Protein AF-A0A978SYK7-F1 (afdb_monomer_lite)

Structure (mmCIF, N/CA/C/O backbone):
data_AF-A0A978SYK7-F1
#
_entry.id   AF-A0A978SYK7-F1
#
loop_
_atom_site.group_PDB
_atom_site.id
_atom_site.type_symbol
_atom_site.label_atom_id
_atom_site.label_alt_id
_atom_site.label_comp_id
_atom_site.label_asym_id
_atom_site.label_entity_id
_atom_site.label_seq_id
_atom_site.pdbx_PDB_ins_code
_atom_site.Cartn_x
_atom_site.Cartn_y
_atom_site.Cartn_z
_atom_site.occupancy
_atom_site.B_iso_or_equiv
_atom_site.auth_seq_id
_atom_site.auth_comp_id
_atom_site.auth_asym_id
_atom_site.auth_atom_id
_atom_site.pdbx_PDB_model_num
ATOM 1 N N . MET A 1 1 ? 18.473 -6.812 1.089 1.00 34.81 1 MET A N 1
ATOM 2 C CA . MET A 1 1 ? 17.711 -6.462 -0.129 1.00 34.81 1 MET A CA 1
ATOM 3 C C . MET A 1 1 ? 16.975 -5.163 0.166 1.00 34.81 1 MET A C 1
ATOM 5 O O . MET A 1 1 ? 16.155 -5.152 1.076 1.00 34.81 1 MET A O 1
ATOM 9 N N . GLN A 1 2 ? 17.383 -4.059 -0.465 1.00 31.88 2 GLN A N 1
ATOM 10 C CA . GLN A 1 2 ? 16.878 -2.704 -0.193 1.00 31.88 2 GLN A CA 1
ATOM 11 C C . GLN A 1 2 ? 15.379 -2.605 -0.521 1.00 31.88 2 GLN A C 1
ATOM 13 O O . GLN A 1 2 ? 14.974 -2.880 -1.646 1.00 31.88 2 GLN A O 1
ATOM 18 N N . GLN A 1 3 ? 14.560 -2.244 0.472 1.00 40.62 3 GLN A N 1
ATOM 19 C CA . GLN A 1 3 ? 13.140 -1.929 0.289 1.00 40.62 3 GLN A CA 1
ATOM 20 C C . GLN A 1 3 ? 13.026 -0.476 -0.185 1.00 40.62 3 GLN A C 1
ATOM 22 O O . GLN A 1 3 ? 13.058 0.448 0.623 1.00 40.62 3 GLN A O 1
ATOM 27 N N . ASN A 1 4 ? 12.928 -0.285 -1.502 1.00 39.34 4 ASN A N 1
ATOM 28 C CA . ASN A 1 4 ? 12.601 1.001 -2.115 1.00 39.34 4 ASN A CA 1
ATOM 29 C C . ASN A 1 4 ? 11.098 1.270 -1.946 1.00 39.34 4 ASN A C 1
ATOM 31 O O . ASN A 1 4 ? 10.300 0.935 -2.820 1.00 39.34 4 ASN A O 1
ATOM 35 N N . ASN A 1 5 ? 10.706 1.871 -0.825 1.00 44.91 5 ASN A N 1
ATOM 36 C CA . ASN A 1 5 ? 9.406 2.530 -0.746 1.00 44.91 5 ASN A CA 1
ATOM 37 C C . ASN A 1 5 ? 9.524 3.850 -1.517 1.00 44.91 5 ASN A C 1
ATOM 39 O O . ASN A 1 5 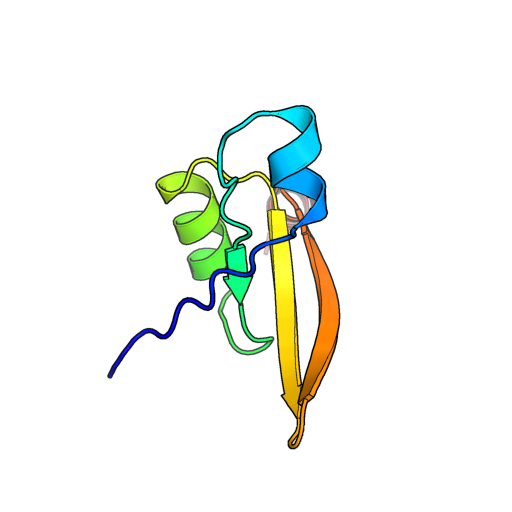? 10.220 4.767 -1.080 1.00 44.91 5 ASN A O 1
ATOM 43 N N . LEU A 1 6 ? 8.896 3.921 -2.690 1.00 56.84 6 LEU A N 1
ATOM 44 C CA . LEU A 1 6 ? 8.809 5.152 -3.467 1.00 56.84 6 LEU A CA 1
ATOM 45 C C . LEU A 1 6 ? 7.699 6.005 -2.855 1.00 56.84 6 LEU A C 1
ATOM 47 O O . LEU A 1 6 ? 6.518 5.712 -3.022 1.00 56.84 6 LEU A O 1
ATOM 51 N N . TYR A 1 7 ? 8.082 7.039 -2.114 1.00 57.66 7 TYR A N 1
ATOM 52 C CA . TYR A 1 7 ? 7.153 8.094 -1.738 1.00 57.66 7 TYR A CA 1
ATOM 53 C C . TYR A 1 7 ? 7.018 9.047 -2.922 1.00 57.66 7 TYR A C 1
ATOM 55 O O . TYR A 1 7 ? 8.018 9.583 -3.403 1.00 57.66 7 TYR A O 1
ATOM 63 N N . PHE A 1 8 ? 5.794 9.224 -3.413 1.00 59.38 8 PHE A N 1
ATOM 64 C CA . PHE A 1 8 ? 5.494 10.270 -4.386 1.00 59.38 8 PHE A CA 1
ATOM 65 C C . PHE A 1 8 ? 5.041 11.522 -3.644 1.00 59.38 8 PHE A C 1
ATOM 67 O O . PHE A 1 8 ? 4.356 11.440 -2.623 1.00 59.38 8 PHE A O 1
ATOM 74 N N . TYR A 1 9 ? 5.406 12.674 -4.190 1.00 53.38 9 TYR A N 1
ATOM 75 C CA . TYR A 1 9 ? 4.992 13.972 -3.688 1.00 53.38 9 TYR A CA 1
ATOM 76 C C . TYR A 1 9 ? 4.238 14.715 -4.783 1.00 53.38 9 TYR A C 1
ATOM 78 O O . TYR A 1 9 ? 4.610 14.651 -5.954 1.00 53.38 9 TYR A O 1
ATOM 86 N N . SER A 1 10 ? 3.158 15.387 -4.398 1.00 50.91 10 SER A N 1
ATOM 87 C CA . SER A 1 10 ? 2.378 16.247 -5.281 1.00 50.91 10 SER A CA 1
ATOM 88 C C . SER A 1 10 ? 2.632 17.701 -4.896 1.00 50.91 10 SER A C 1
ATOM 90 O O . SER A 1 10 ? 2.327 18.077 -3.765 1.00 50.91 10 SER A O 1
ATOM 92 N N . GLU A 1 11 ? 3.122 18.527 -5.830 1.00 49.81 11 GLU A N 1
ATOM 93 C CA . GLU A 1 11 ? 3.202 19.993 -5.654 1.00 49.81 11 GLU A CA 1
ATOM 94 C C . GLU A 1 11 ? 1.830 20.596 -5.299 1.00 49.81 11 GLU A C 1
ATOM 96 O O . GLU A 1 11 ? 1.737 21.609 -4.614 1.00 49.81 11 GLU A O 1
ATOM 101 N N . SER A 1 12 ? 0.730 19.945 -5.697 1.00 51.69 12 SER A N 1
ATOM 102 C CA . SER A 1 12 ? -0.627 20.409 -5.393 1.00 51.69 12 SER A CA 1
ATOM 103 C C . SER A 1 12 ? -0.995 20.299 -3.905 1.00 51.69 12 SER A C 1
ATOM 105 O O . SER A 1 12 ? -1.895 21.009 -3.463 1.00 51.69 12 SER A O 1
ATOM 107 N N . CYS A 1 13 ? -0.333 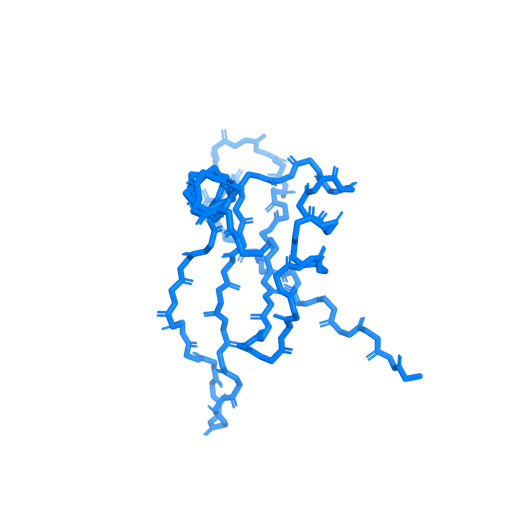19.429 -3.126 1.00 39.72 13 CYS A N 1
ATOM 108 C CA . CYS A 1 13 ? -0.576 19.305 -1.681 1.00 39.72 13 CYS A CA 1
ATOM 109 C C . CYS A 1 13 ? 0.046 20.459 -0.881 1.00 39.72 13 CYS A C 1
ATOM 111 O O . CYS A 1 13 ? -0.550 20.900 0.099 1.00 39.72 13 CYS A O 1
ATOM 113 N N . GLU A 1 14 ? 1.188 20.992 -1.327 1.00 48.41 14 GLU A N 1
ATOM 114 C CA . GLU A 1 14 ? 1.891 22.100 -0.664 1.00 48.41 14 GLU A CA 1
ATOM 115 C C . GLU A 1 14 ? 1.005 23.349 -0.538 1.00 48.41 14 GLU A C 1
ATOM 117 O O . GLU A 1 14 ? 0.961 23.990 0.512 1.00 48.41 14 GLU A O 1
ATOM 122 N N . LEU A 1 15 ? 0.216 23.633 -1.579 1.00 50.25 15 LEU A N 1
ATOM 123 C CA . LEU A 1 15 ? -0.658 24.807 -1.665 1.00 50.25 15 LEU A CA 1
ATOM 124 C C . LEU A 1 15 ? -1.861 24.780 -0.707 1.00 50.25 15 LEU A C 1
ATOM 126 O O . LEU A 1 15 ? -2.444 25.832 -0.453 1.00 50.25 15 LEU A O 1
ATOM 130 N N . LEU A 1 16 ? -2.262 23.607 -0.202 1.00 51.81 16 LEU A N 1
ATOM 131 C CA . LEU A 1 16 ? -3.484 23.453 0.601 1.00 51.81 16 LEU A CA 1
ATOM 132 C C . LEU A 1 16 ? -3.216 23.238 2.093 1.00 51.81 16 LEU A C 1
ATOM 134 O O . LEU A 1 16 ? -4.053 23.624 2.908 1.00 51.81 16 LEU A O 1
ATOM 138 N N . THR A 1 17 ? -2.087 22.629 2.462 1.00 55.25 17 THR A N 1
ATOM 139 C CA . THR A 1 17 ? -1.806 22.247 3.859 1.00 55.25 17 THR A CA 1
ATOM 140 C C . THR A 1 17 ? -0.497 22.807 4.407 1.00 55.25 17 THR A C 1
ATOM 142 O O . THR A 1 17 ? -0.301 22.760 5.618 1.00 55.25 17 THR A O 1
ATOM 145 N N . GLY A 1 18 ? 0.406 23.321 3.562 1.00 53.56 18 GLY A N 1
ATOM 146 C CA . GLY A 1 18 ? 1.758 23.710 3.983 1.00 53.56 18 GLY A CA 1
ATOM 147 C C . GLY A 1 18 ? 2.632 22.536 4.455 1.00 53.56 18 GLY A C 1
ATOM 148 O O . GLY A 1 18 ? 3.750 22.758 4.913 1.00 53.56 18 GLY A O 1
ATOM 149 N N . GLU A 1 19 ? 2.147 21.295 4.332 1.00 55.56 19 GLU A N 1
ATOM 150 C CA . GLU A 1 19 ? 2.843 20.071 4.732 1.00 55.56 19 GLU A CA 1
ATOM 151 C C . GLU A 1 19 ? 2.865 19.051 3.589 1.00 55.56 19 GLU A C 1
ATOM 153 O O . GLU A 1 19 ? 1.863 18.809 2.911 1.00 55.56 19 GLU A O 1
ATOM 158 N N . PHE A 1 20 ? 4.020 18.409 3.405 1.00 60.69 20 PHE A N 1
ATOM 159 C CA . PHE A 1 20 ? 4.197 17.293 2.480 1.00 60.69 20 PHE A CA 1
ATOM 160 C C . PHE A 1 20 ? 3.469 16.054 3.022 1.00 60.69 20 PHE A C 1
ATOM 162 O O . PHE A 1 20 ? 3.970 15.373 3.915 1.00 60.69 20 PHE A O 1
ATOM 169 N N . ALA A 1 21 ? 2.294 15.737 2.476 1.00 60.38 21 ALA A N 1
ATOM 170 C CA . ALA A 1 21 ? 1.626 14.470 2.759 1.00 60.38 21 ALA A CA 1
ATOM 171 C C . ALA A 1 21 ? 2.304 13.349 1.944 1.00 60.38 21 ALA A C 1
ATOM 173 O O . ALA A 1 21 ? 2.249 13.379 0.710 1.00 60.38 21 ALA A O 1
ATOM 174 N N . PRO A 1 22 ? 2.967 12.368 2.583 1.00 74.75 22 PRO A N 1
ATOM 175 C CA . PRO A 1 22 ? 3.622 11.291 1.856 1.00 74.75 22 PRO A CA 1
ATOM 176 C C . PRO A 1 22 ? 2.573 10.398 1.187 1.00 74.75 22 PRO A C 1
ATOM 178 O O . PRO A 1 22 ? 1.669 9.889 1.847 1.00 74.75 22 PRO A O 1
ATOM 181 N N . ILE A 1 23 ? 2.707 10.163 -0.119 1.00 81.81 23 ILE A N 1
ATOM 182 C CA . ILE A 1 23 ? 1.896 9.165 -0.822 1.00 81.81 23 ILE A CA 1
ATOM 183 C C . ILE A 1 23 ? 2.666 7.850 -0.826 1.00 81.81 23 ILE A C 1
ATOM 185 O O . ILE A 1 23 ? 3.777 7.773 -1.356 1.00 81.81 23 ILE A O 1
ATOM 189 N N . LEU A 1 24 ? 2.065 6.801 -0.266 1.00 90.75 24 LEU A N 1
ATOM 190 C CA . LEU A 1 24 ? 2.605 5.451 -0.356 1.00 90.75 24 LEU A CA 1
ATOM 191 C C . LEU A 1 24 ? 2.427 4.927 -1.783 1.00 90.75 24 LEU A C 1
ATOM 193 O O . LEU A 1 24 ? 1.301 4.839 -2.273 1.00 90.75 24 LEU A O 1
ATOM 197 N N . ALA A 1 25 ? 3.517 4.526 -2.431 1.00 92.75 25 ALA A N 1
ATOM 198 C CA . ALA A 1 25 ? 3.449 3.759 -3.665 1.00 92.75 25 ALA A CA 1
ATOM 199 C C . ALA A 1 25 ? 4.204 2.438 -3.559 1.00 92.75 25 ALA A C 1
ATOM 201 O O . ALA A 1 25 ? 5.249 2.322 -2.914 1.00 92.75 25 ALA A O 1
ATOM 202 N N . VAL A 1 26 ? 3.637 1.428 -4.207 1.00 93.06 26 VAL A N 1
ATOM 203 C CA . VAL A 1 26 ? 4.082 0.037 -4.169 1.00 93.06 26 VAL A CA 1
ATOM 204 C C . VAL A 1 26 ? 4.072 -0.548 -5.576 1.00 93.06 26 VAL A C 1
ATOM 206 O O . VAL A 1 26 ? 3.352 -0.075 -6.455 1.00 93.06 26 VAL A O 1
ATOM 209 N N . THR A 1 27 ? 4.853 -1.602 -5.795 1.00 94.00 27 THR A N 1
ATOM 210 C CA . THR A 1 27 ? 4.825 -2.341 -7.064 1.00 94.00 27 THR A CA 1
ATOM 211 C C . THR A 1 27 ? 3.735 -3.419 -7.050 1.00 94.00 27 THR A C 1
ATOM 213 O O . THR A 1 27 ? 3.375 -3.893 -5.968 1.00 94.00 27 THR A O 1
ATOM 216 N N . PRO A 1 28 ? 3.250 -3.893 -8.215 1.00 94.31 28 PRO A N 1
ATOM 217 C CA . PRO A 1 28 ? 2.276 -4.991 -8.298 1.00 94.31 28 PRO A CA 1
ATOM 218 C C . PRO A 1 28 ? 2.726 -6.296 -7.639 1.00 94.31 28 PRO A C 1
ATOM 220 O O . PRO A 1 28 ? 1.903 -7.138 -7.302 1.00 94.31 28 PRO A O 1
ATOM 223 N N . GLN A 1 29 ? 4.035 -6.481 -7.469 1.00 94.75 29 GLN A N 1
ATOM 224 C CA . GLN A 1 29 ? 4.629 -7.656 -6.835 1.00 94.75 29 GLN A CA 1
ATOM 225 C C . GLN A 1 29 ? 4.647 -7.548 -5.301 1.00 94.75 29 GLN A C 1
ATOM 227 O O . GLN A 1 29 ? 4.982 -8.517 -4.620 1.00 94.75 29 GLN A O 1
ATOM 232 N N . THR A 1 30 ? 4.307 -6.383 -4.739 1.00 94.25 30 THR A N 1
ATOM 233 C CA . THR A 1 30 ? 4.208 -6.191 -3.289 1.00 94.25 30 THR A CA 1
ATOM 234 C C . THR A 1 30 ? 2.996 -6.955 -2.764 1.00 94.25 30 THR A C 1
ATOM 236 O O . THR A 1 30 ? 1.874 -6.738 -3.214 1.00 94.25 30 THR A O 1
ATOM 239 N N . SER A 1 31 ? 3.207 -7.854 -1.799 1.00 95.69 31 SER A N 1
ATOM 240 C CA . SER A 1 31 ? 2.111 -8.650 -1.241 1.00 95.69 31 SER A CA 1
ATOM 241 C C . SER A 1 31 ? 1.093 -7.775 -0.509 1.00 95.69 31 SER A C 1
ATOM 243 O O . SER A 1 31 ? 1.455 -6.812 0.170 1.00 95.69 31 SER A O 1
ATOM 245 N N . VAL A 1 32 ? -0.185 -8.156 -0.572 1.00 95.25 32 VAL A N 1
ATOM 246 C CA . VAL A 1 32 ? -1.282 -7.438 0.100 1.00 95.25 32 VAL A CA 1
ATOM 247 C C . VAL A 1 32 ? -0.996 -7.228 1.591 1.00 95.25 32 VAL A C 1
ATOM 249 O O . VAL A 1 32 ? -1.119 -6.112 2.089 1.00 95.25 32 VAL A O 1
ATOM 252 N N . GLY A 1 33 ? -0.536 -8.264 2.302 1.00 95.56 33 GLY A N 1
ATOM 253 C CA . GLY A 1 33 ? -0.203 -8.154 3.727 1.00 95.56 33 GLY A CA 1
ATOM 254 C C . GLY A 1 33 ? 0.890 -7.117 4.017 1.00 95.56 33 GLY A C 1
ATOM 255 O O . GLY A 1 33 ? 0.826 -6.405 5.022 1.00 95.56 33 GLY A O 1
ATOM 256 N N . LYS A 1 34 ? 1.866 -6.967 3.111 1.00 95.44 34 LYS A N 1
ATOM 257 C CA . LYS A 1 34 ? 2.897 -5.929 3.216 1.00 95.44 34 LYS A CA 1
ATOM 258 C C . LYS A 1 34 ? 2.322 -4.539 2.945 1.00 95.44 34 LYS A C 1
ATOM 260 O O . LYS A 1 34 ? 2.667 -3.624 3.685 1.00 95.44 34 LYS A O 1
ATOM 265 N N . VAL A 1 35 ? 1.437 -4.383 1.956 1.00 95.12 35 VAL A N 1
ATOM 266 C CA . VAL A 1 35 ? 0.748 -3.107 1.683 1.00 95.12 35 VAL A CA 1
ATOM 267 C C . VAL A 1 35 ? -0.079 -2.664 2.895 1.00 95.12 35 VAL A C 1
ATOM 269 O O . VAL A 1 35 ? 0.069 -1.529 3.337 1.00 95.12 35 VAL A O 1
ATOM 272 N N . ILE A 1 36 ? -0.857 -3.570 3.499 1.00 95.31 36 ILE A N 1
ATOM 273 C CA . ILE A 1 36 ? -1.647 -3.298 4.715 1.00 95.31 36 ILE A CA 1
ATOM 274 C C . ILE A 1 36 ? -0.742 -2.873 5.876 1.00 95.31 36 ILE A C 1
ATOM 276 O O . ILE A 1 36 ? -1.022 -1.892 6.563 1.00 95.31 36 ILE A O 1
ATOM 280 N N . SER A 1 37 ? 0.366 -3.590 6.078 1.00 95.12 37 SER A N 1
ATOM 281 C CA . SER A 1 37 ? 1.332 -3.275 7.136 1.00 95.12 37 SER A CA 1
ATOM 282 C C . SER A 1 37 ? 1.969 -1.897 6.936 1.00 95.12 37 SER A C 1
ATOM 284 O O . SER A 1 37 ? 2.129 -1.151 7.899 1.00 95.12 37 SER A O 1
ATOM 286 N N . LEU A 1 38 ? 2.310 -1.545 5.690 1.00 93.31 38 LEU A N 1
ATOM 287 C CA . LEU A 1 38 ? 2.844 -0.227 5.345 1.00 93.31 38 LEU A CA 1
ATOM 288 C C . LEU A 1 38 ? 1.807 0.864 5.623 1.00 93.31 38 LEU A C 1
ATOM 290 O O . LEU A 1 38 ? 2.103 1.748 6.419 1.00 93.31 38 LEU A O 1
ATOM 294 N N . MET A 1 39 ? 0.594 0.733 5.077 1.00 93.38 39 MET A N 1
ATOM 295 C CA . MET A 1 39 ? -0.533 1.648 5.306 1.00 93.38 39 MET A CA 1
ATOM 296 C C . MET A 1 39 ? -0.781 1.909 6.798 1.00 93.38 39 MET A C 1
ATOM 298 O O . MET A 1 39 ? -0.860 3.061 7.219 1.00 93.38 39 MET A O 1
ATOM 302 N N . SER A 1 40 ? -0.820 0.850 7.614 1.00 93.44 40 SER A N 1
ATOM 303 C CA . SER A 1 40 ? -0.998 0.958 9.066 1.00 93.44 40 SER A CA 1
ATOM 304 C C . SER A 1 40 ? 0.173 1.675 9.746 1.00 93.44 40 SER A C 1
ATOM 306 O O . SER A 1 40 ? -0.052 2.582 10.544 1.00 93.44 40 SER A O 1
ATOM 308 N N . SER A 1 41 ? 1.419 1.324 9.405 1.00 92.75 41 SER A N 1
ATOM 309 C CA . SER A 1 41 ? 2.613 1.935 10.009 1.00 92.75 41 SER A CA 1
ATOM 310 C C . SER A 1 41 ? 2.804 3.410 9.644 1.00 92.75 41 SER A C 1
ATOM 312 O O . SER A 1 41 ? 3.369 4.167 10.430 1.00 92.75 41 SER A O 1
ATOM 314 N N . THR A 1 42 ? 2.323 3.825 8.470 1.00 89.06 42 THR A N 1
ATOM 315 C CA . THR A 1 42 ? 2.427 5.204 7.976 1.00 89.06 42 THR A CA 1
ATOM 316 C C . THR A 1 42 ? 1.157 6.018 8.207 1.00 89.06 42 THR A C 1
ATOM 318 O O . THR A 1 42 ? 1.134 7.184 7.834 1.00 89.06 42 THR A O 1
ATOM 321 N N . GLN A 1 43 ? 0.107 5.428 8.791 1.00 90.19 43 GLN A N 1
ATOM 322 C CA . GLN A 1 43 ? -1.212 6.056 8.965 1.00 90.19 43 GLN A CA 1
ATOM 323 C C . GLN A 1 43 ? -1.815 6.572 7.640 1.00 90.19 43 GLN A C 1
ATOM 325 O O . GLN A 1 43 ? -2.449 7.623 7.596 1.00 90.19 43 GLN A O 1
ATOM 330 N N . LEU A 1 44 ? -1.612 5.829 6.544 1.00 90.56 44 LEU A N 1
ATOM 331 C CA . LEU A 1 44 ? -2.137 6.158 5.214 1.00 90.56 44 LEU A CA 1
ATOM 332 C C . LEU A 1 44 ? -3.268 5.198 4.835 1.00 90.56 44 LEU A C 1
ATOM 334 O O . LEU A 1 44 ? -3.135 3.986 4.978 1.00 90.56 44 LEU A O 1
ATOM 338 N N . SER A 1 45 ? -4.365 5.734 4.297 1.00 92.62 45 SER A N 1
ATOM 339 C 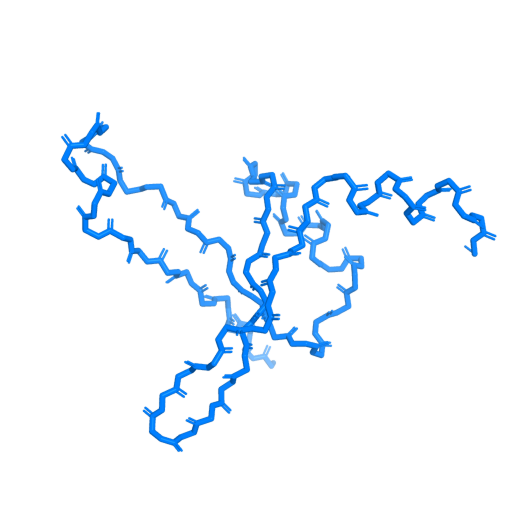CA . SER A 1 45 ? -5.570 4.970 3.931 1.00 92.62 45 SER A CA 1
ATOM 340 C C . SER A 1 45 ? -5.543 4.381 2.515 1.00 92.62 45 SER A C 1
ATOM 342 O O . SER A 1 45 ? -6.456 3.649 2.113 1.00 92.62 45 SER A O 1
ATOM 344 N N . CYS A 1 46 ? -4.493 4.660 1.739 1.00 93.44 46 CYS A N 1
ATOM 345 C CA . CYS A 1 46 ? -4.328 4.110 0.402 1.00 93.44 46 CYS A CA 1
ATOM 346 C C . CYS A 1 46 ? -2.862 3.978 -0.024 1.00 93.44 46 CYS A C 1
ATOM 348 O O . CYS A 1 46 ? -1.964 4.612 0.532 1.00 93.44 46 CYS A O 1
ATOM 350 N N . ALA A 1 47 ? -2.644 3.153 -1.045 1.00 93.88 47 ALA A N 1
ATOM 351 C CA . ALA A 1 47 ? -1.377 3.009 -1.743 1.00 93.88 47 ALA A CA 1
ATOM 352 C C . ALA A 1 47 ? -1.599 3.075 -3.259 1.00 93.88 47 ALA A C 1
ATOM 354 O O . ALA A 1 47 ? -2.516 2.443 -3.792 1.00 93.88 47 ALA A O 1
ATOM 355 N N . LEU A 1 48 ? -0.742 3.807 -3.969 1.00 94.50 48 LEU A N 1
ATOM 356 C CA . LEU A 1 48 ? -0.689 3.762 -5.427 1.00 94.50 48 LEU A CA 1
ATOM 357 C C . LEU A 1 48 ? 0.045 2.499 -5.872 1.00 94.50 48 LEU A C 1
ATOM 359 O O . LEU A 1 48 ? 1.154 2.221 -5.416 1.00 94.50 48 LEU A O 1
ATOM 363 N N . VAL A 1 49 ? -0.551 1.751 -6.795 1.00 94.94 49 VAL A N 1
ATOM 364 C CA . VAL A 1 49 ? 0.102 0.601 -7.421 1.00 94.94 49 VAL A CA 1
ATOM 365 C C . VAL A 1 49 ? 0.744 1.079 -8.715 1.00 94.94 49 VAL A C 1
ATOM 367 O O . VAL A 1 49 ? 0.046 1.432 -9.669 1.00 94.94 49 VAL A O 1
ATOM 370 N N . VAL A 1 50 ? 2.073 1.119 -8.738 1.00 93.75 50 VAL A N 1
ATOM 371 C CA . VAL A 1 50 ? 2.867 1.663 -9.844 1.00 93.75 50 VAL A CA 1
ATOM 372 C C . VAL A 1 50 ? 3.795 0.604 -10.424 1.00 93.75 50 VAL A C 1
ATOM 374 O O . VAL A 1 50 ? 4.486 -0.112 -9.703 1.00 93.75 50 VAL A O 1
ATOM 377 N N . GLU A 1 51 ? 3.834 0.514 -11.746 1.00 91.81 51 GLU A N 1
ATOM 378 C CA . GLU A 1 51 ? 4.778 -0.329 -12.473 1.00 91.81 51 GLU A CA 1
ATOM 379 C C . GLU A 1 51 ? 5.900 0.533 -13.050 1.00 91.81 51 GLU A C 1
ATOM 381 O O . GLU A 1 51 ? 5.647 1.526 -13.737 1.00 91.81 51 GLU A O 1
ATOM 386 N N . ALA A 1 52 ? 7.149 0.167 -12.764 1.00 83.69 52 ALA A N 1
ATOM 387 C CA . ALA A 1 52 ? 8.312 0.842 -13.326 1.00 83.69 52 ALA A CA 1
ATOM 388 C C . ALA A 1 52 ? 8.495 0.402 -14.786 1.00 83.69 52 ALA A C 1
ATOM 390 O O . ALA A 1 52 ? 8.866 -0.741 -15.049 1.00 83.69 52 ALA A O 1
ATOM 391 N N . ILE A 1 53 ? 8.240 1.307 -15.734 1.00 83.31 53 ILE A N 1
ATOM 392 C CA . ILE A 1 53 ? 8.366 1.049 -17.174 1.00 83.31 53 ILE A CA 1
ATOM 393 C C . ILE A 1 53 ? 9.245 2.139 -17.781 1.00 83.31 53 ILE A C 1
ATOM 395 O O . ILE A 1 53 ? 8.759 3.223 -18.096 1.00 83.31 53 ILE A O 1
ATOM 399 N N . ALA A 1 54 ? 10.537 1.861 -17.973 1.00 80.25 54 ALA A N 1
ATOM 400 C CA . ALA A 1 54 ? 11.473 2.842 -18.523 1.00 80.25 54 ALA A CA 1
ATOM 401 C C . ALA A 1 54 ? 10.937 3.473 -19.832 1.00 80.25 54 ALA A C 1
ATOM 403 O O . ALA A 1 54 ? 10.493 2.739 -20.718 1.00 80.25 54 ALA A O 1
ATOM 404 N N . PRO A 1 55 ? 10.969 4.814 -19.976 1.00 80.62 55 PRO A N 1
ATOM 405 C CA . PRO A 1 55 ? 11.642 5.797 -19.115 1.00 80.62 55 PRO A CA 1
ATOM 406 C C . PRO A 1 55 ? 10.800 6.351 -17.945 1.00 80.62 55 PRO A C 1
ATOM 408 O O . PRO A 1 55 ? 11.267 7.246 -17.246 1.00 80.62 55 PRO A O 1
ATOM 411 N N . ALA A 1 56 ? 9.574 5.872 -17.727 1.00 81.75 56 ALA A N 1
ATOM 412 C CA . ALA A 1 56 ? 8.625 6.432 -16.763 1.00 81.75 56 ALA A CA 1
ATOM 413 C C . ALA A 1 56 ? 8.087 5.382 -15.764 1.00 81.75 56 ALA A C 1
ATOM 415 O O . ALA A 1 56 ? 8.570 4.258 -15.655 1.00 81.75 56 ALA A O 1
ATOM 416 N N . SER A 1 57 ? 7.089 5.757 -14.969 1.00 84.25 57 SER A N 1
ATOM 417 C CA . SER A 1 57 ? 6.286 4.809 -14.190 1.00 84.25 57 SER A CA 1
ATOM 418 C C . SER A 1 57 ? 4.846 4.873 -14.671 1.00 84.25 57 SER A C 1
ATOM 420 O O . SER A 1 57 ? 4.344 5.946 -15.008 1.00 84.25 57 SER A O 1
ATOM 422 N N . ARG A 1 58 ? 4.178 3.725 -14.708 1.00 90.31 58 ARG A N 1
ATOM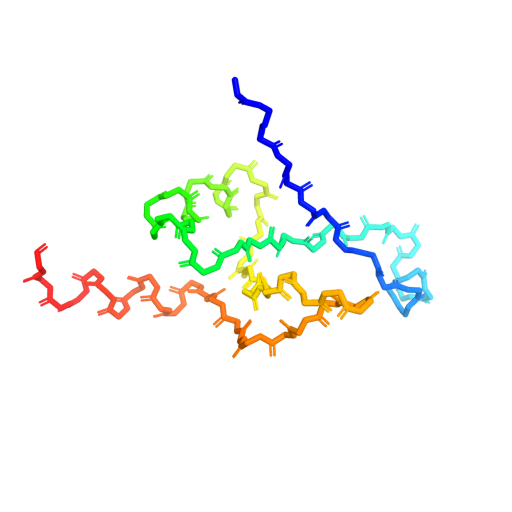 423 C CA . ARG A 1 58 ? 2.771 3.612 -15.077 1.00 90.31 58 ARG A CA 1
ATOM 424 C C . ARG A 1 58 ? 1.941 3.379 -13.823 1.00 90.31 58 ARG A C 1
ATOM 426 O O . ARG A 1 58 ? 2.154 2.397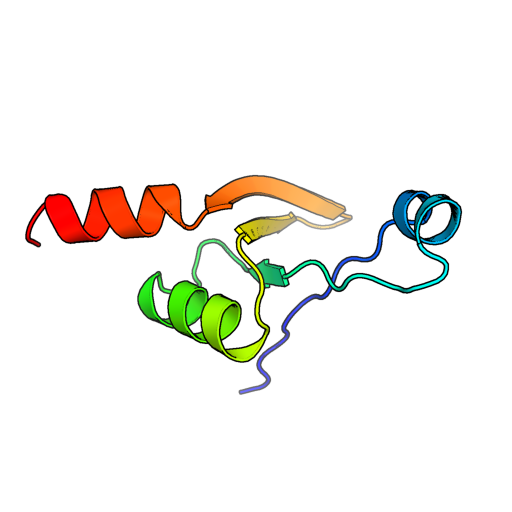 -13.116 1.00 90.31 58 ARG A O 1
ATOM 433 N N . LEU A 1 59 ? 0.970 4.253 -13.568 1.00 93.00 59 LEU A N 1
ATOM 434 C CA . LEU A 1 59 ? -0.045 4.011 -12.545 1.00 93.00 59 LEU A CA 1
ATOM 435 C C . LEU A 1 59 ? -0.980 2.896 -13.027 1.00 93.00 59 LEU A C 1
ATOM 437 O O . LEU A 1 59 ? -1.598 3.015 -14.085 1.00 93.00 59 LEU A O 1
ATOM 441 N N . LEU A 1 60 ? -1.072 1.818 -12.257 1.00 95.25 60 LEU A N 1
ATOM 442 C CA . LEU A 1 60 ? -1.954 0.690 -12.553 1.00 95.25 60 LEU A CA 1
ATOM 443 C C . LEU A 1 60 ? -3.273 0.778 -11.791 1.00 95.25 60 LEU A C 1
ATOM 445 O O . LEU A 1 60 ? -4.299 0.317 -12.282 1.00 95.25 60 LEU A O 1
ATOM 449 N N . GLY A 1 61 ? -3.257 1.387 -10.607 1.00 95.00 61 GLY A N 1
ATOM 450 C CA . GLY A 1 61 ? -4.456 1.581 -9.810 1.00 95.00 61 GLY A CA 1
ATOM 451 C C . GLY A 1 61 ? -4.154 2.069 -8.402 1.00 95.00 61 GLY A C 1
ATOM 452 O O . GLY A 1 61 ? -3.037 2.478 -8.083 1.00 95.00 61 GLY A O 1
ATOM 453 N N . ILE A 1 62 ? -5.179 2.004 -7.561 1.00 95.75 62 ILE A N 1
ATOM 454 C CA . ILE A 1 62 ? -5.125 2.365 -6.149 1.00 95.75 62 ILE A CA 1
ATOM 455 C C . ILE A 1 62 ? -5.600 1.178 -5.316 1.00 95.75 62 ILE A C 1
ATOM 457 O O . ILE A 1 62 ? -6.579 0.521 -5.668 1.00 95.75 62 ILE A O 1
ATOM 461 N N . PHE A 1 63 ? -4.899 0.914 -4.221 1.00 96.38 63 PHE A N 1
ATOM 462 C CA . PHE A 1 63 ? -5.324 -0.006 -3.176 1.00 96.38 63 PHE A CA 1
ATOM 463 C C . PHE A 1 63 ? -5.770 0.810 -1.963 1.00 96.38 63 PHE A C 1
ATOM 465 O O . PHE A 1 63 ? -5.057 1.718 -1.537 1.00 96.38 63 PHE A O 1
ATOM 472 N N . THR A 1 64 ? -6.950 0.523 -1.423 1.00 96.25 64 THR A N 1
ATOM 473 C CA . THR A 1 64 ? -7.581 1.310 -0.354 1.00 96.25 64 THR A CA 1
ATOM 474 C C . THR A 1 64 ? -7.990 0.439 0.830 1.00 96.25 64 THR A C 1
ATOM 476 O O . THR A 1 64 ? -8.121 -0.779 0.712 1.00 96.25 64 THR A O 1
ATOM 479 N N . GLU A 1 65 ? -8.304 1.058 1.967 1.00 95.81 65 GLU A N 1
ATOM 480 C CA . GLU A 1 65 ? -8.908 0.361 3.115 1.00 95.81 65 GLU A CA 1
ATOM 481 C C . GLU A 1 65 ? -10.178 -0.423 2.743 1.00 95.81 65 GLU A C 1
ATOM 483 O O . GLU A 1 65 ? -10.425 -1.508 3.269 1.00 95.81 65 GLU A O 1
ATOM 488 N N . ARG A 1 66 ? -10.976 0.068 1.783 1.00 94.69 66 ARG A N 1
ATOM 489 C CA . ARG A 1 66 ? -12.169 -0.653 1.311 1.00 94.69 66 ARG A CA 1
ATOM 490 C C . ARG A 1 66 ? -11.806 -1.982 0.651 1.00 94.69 66 ARG A C 1
ATOM 492 O O . ARG A 1 66 ? -12.578 -2.936 0.746 1.00 94.69 66 ARG A O 1
ATOM 499 N N . ASP A 1 67 ? -10.657 -2.055 -0.007 1.00 95.56 67 ASP A N 1
ATOM 500 C CA . ASP A 1 67 ? -10.174 -3.293 -0.613 1.00 95.56 67 ASP A CA 1
ATOM 501 C C . ASP A 1 67 ? -9.736 -4.285 0.467 1.00 95.56 67 ASP A C 1
ATOM 503 O O . ASP A 1 67 ? -10.069 -5.463 0.366 1.00 95.56 67 ASP A O 1
ATOM 507 N N . VAL A 1 68 ? -9.134 -3.807 1.563 1.00 94.31 68 VAL A N 1
ATOM 508 C CA . VAL A 1 68 ? -8.848 -4.627 2.756 1.00 94.31 68 VAL A CA 1
ATOM 509 C C . VAL A 1 68 ? -10.129 -5.237 3.325 1.00 94.31 68 VAL A C 1
ATOM 511 O O . VAL A 1 68 ? -10.189 -6.446 3.536 1.00 94.31 68 VAL A O 1
ATOM 514 N N . VAL A 1 69 ? -11.182 -4.432 3.512 1.00 94.00 69 VAL A N 1
ATOM 515 C CA . VAL A 1 69 ? -12.478 -4.916 4.022 1.00 94.00 69 VAL A CA 1
ATOM 516 C C . VAL A 1 69 ? -13.089 -5.964 3.088 1.00 94.00 69 VAL A C 1
ATOM 518 O O . VAL A 1 69 ? -13.594 -6.987 3.546 1.00 94.00 69 VAL A O 1
ATOM 521 N N . ARG A 1 70 ? -13.021 -5.743 1.770 1.00 93.56 70 ARG A N 1
ATOM 522 C CA . ARG A 1 70 ? -13.519 -6.701 0.770 1.00 93.56 70 ARG A CA 1
ATOM 523 C C . ARG A 1 70 ? -12.751 -8.019 0.791 1.00 93.56 70 ARG A C 1
ATOM 525 O O . ARG A 1 70 ? -13.373 -9.058 0.608 1.00 93.56 70 ARG A O 1
ATOM 532 N N . LEU A 1 71 ? -11.435 -7.979 0.988 1.00 91.19 71 LEU A N 1
ATOM 533 C CA . LEU A 1 71 ? -10.598 -9.177 1.082 1.00 91.19 71 LEU A CA 1
ATOM 534 C C . LEU A 1 71 ? -10.867 -9.940 2.383 1.00 91.19 71 LEU A C 1
ATOM 536 O O . LEU A 1 71 ? -11.081 -11.145 2.343 1.00 91.19 71 LEU A O 1
ATOM 540 N N . ALA A 1 72 ? -10.973 -9.240 3.515 1.00 88.44 72 ALA A N 1
ATOM 541 C CA . ALA A 1 72 ? -11.300 -9.854 4.803 1.00 88.44 72 ALA A CA 1
ATOM 542 C C . ALA A 1 72 ? -12.695 -10.506 4.808 1.00 88.44 72 ALA A C 1
ATOM 544 O O . ALA A 1 72 ? -12.878 -11.587 5.359 1.00 88.44 72 ALA A O 1
ATOM 545 N N . GLY A 1 73 ? -13.679 -9.874 4.159 1.00 86.38 73 GLY A N 1
ATOM 546 C CA . GLY A 1 73 ? -15.034 -10.414 4.031 1.00 86.38 73 GLY A CA 1
ATOM 547 C C . GLY A 1 73 ? -15.164 -11.586 3.053 1.00 86.38 73 GLY A C 1
ATOM 548 O O . GLY A 1 73 ? -16.195 -12.255 3.059 1.00 86.38 73 GLY A O 1
ATOM 549 N N . LYS A 1 74 ? -14.152 -11.839 2.214 1.00 76.25 74 LYS A N 1
ATOM 550 C CA . LYS A 1 74 ? -14.158 -12.948 1.251 1.00 76.25 74 LYS A CA 1
ATOM 551 C C . LYS A 1 74 ? -13.685 -14.281 1.825 1.00 76.25 74 LYS A C 1
ATOM 553 O O . LYS A 1 74 ? -13.936 -15.282 1.169 1.00 76.25 74 LYS A O 1
ATOM 558 N N . GLY A 1 75 ? -13.104 -14.306 3.029 1.00 57.31 75 GLY A N 1
ATOM 559 C CA . GLY A 1 75 ? -12.688 -15.544 3.694 1.00 57.31 75 GLY A CA 1
ATOM 560 C C . GLY A 1 75 ? -11.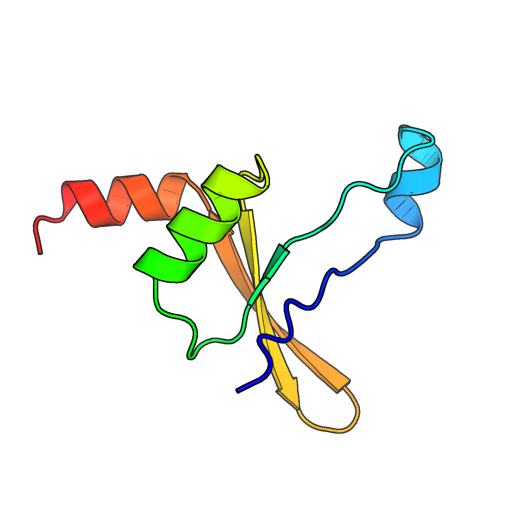822 -16.429 2.794 1.00 57.31 75 GLY A C 1
ATOM 561 O O . GLY A 1 75 ? -12.269 -17.498 2.390 1.00 57.31 75 GLY A O 1
ATOM 562 N N . GLU A 1 76 ? -10.617 -15.963 2.462 1.00 50.03 76 GLU A N 1
ATOM 563 C CA . GLU A 1 76 ? -9.563 -16.801 1.866 1.00 50.03 76 GLU A CA 1
ATOM 564 C C . GLU A 1 76 ? -8.583 -17.264 2.948 1.00 50.03 76 GLU A C 1
ATOM 566 O O . GLU A 1 76 ? -8.155 -16.404 3.758 1.00 50.03 76 GLU A O 1
#

Radius of gyration: 13.69 Å; chains: 1; bounding box: 33×42×29 Å

pLDDT: mean 78.89, std 19.92, range [31.88, 96.38]

Sequence (76 aa):
MQQNNLYFYSESCELLTGEFAPILAVTPQTSVGKVISLMSSTQLSCALVVEAIAPASRLLGIFTERDVVRLAGKGE

Secondary structure (DSSP, 8-state):
-----EEE--HHHHHHHSS--PEEEE-TTS-HHHHHHHHHHHT-SEEEEEEEETTEEEEEEEEEHHHHHHHHTT--

Foldseek 3Di:
DDDPFDWDFDPVVCVPPVDTDTATEDEPPQDPVNQVVVCVVSVHFKYFHWDDDPPHIDTPDMDGVVNVVVVVVVPD